Protein AF-A0A7S0Q2S7-F1 (afdb_monomer_lite)

Secondary structure (DSSP, 8-state):
-HHHHHHHHHHHHHHHHHHHHHSTT--HHHHHHHHHHHHHHHHHHHHHHHHHHHHTGGGHHHH---HHHHHHHHHHHHHHHHHHHHHHHHHHHHHHHHHTT-HHHHHHHHHHHHHHHHHHHHHHHT--

Foldseek 3Di:
DLVVVLLVLLQVLLPVLVCQCPDDVHHPVSSVVVLVVSLVVLLVSLLVVLVVLLVCLVVVCVVDVDPVVSVVVPVVSNVSSVCSNVSSNVSSVNSNCNSVVVVVVVVVVVVVVVVVVVVVVVVVVPDD

Organism: NCBI:txid221442

Structure (mmCIF, N/CA/C/O backbone):
data_AF-A0A7S0Q2S7-F1
#
_entry.id   AF-A0A7S0Q2S7-F1
#
loop_
_atom_site.group_PDB
_atom_site.id
_atom_site.type_symbol
_atom_site.label_atom_id
_atom_site.label_alt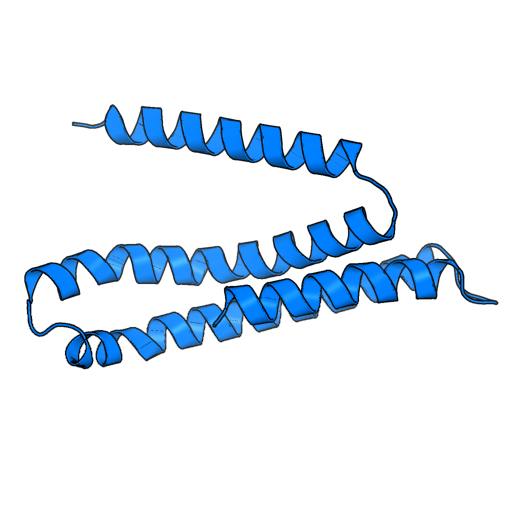_id
_atom_site.label_comp_id
_atom_site.label_asym_id
_atom_site.label_entity_id
_atom_site.label_seq_id
_atom_site.pdbx_PDB_ins_code
_atom_site.Cartn_x
_atom_site.Cartn_y
_atom_site.Cartn_z
_atom_site.occupancy
_atom_site.B_iso_or_equiv
_atom_site.auth_seq_id
_atom_site.auth_comp_id
_atom_site.auth_asym_id
_atom_site.auth_atom_id
_atom_site.pdbx_PDB_model_num
ATOM 1 N N . LEU A 1 1 ? -0.681 -9.823 9.178 1.00 57.47 1 LEU A N 1
ATOM 2 C CA . LEU A 1 1 ? -1.015 -10.421 7.861 1.00 57.47 1 LEU A CA 1
ATOM 3 C C . LEU A 1 1 ? -0.901 -9.404 6.728 1.00 57.47 1 LEU A C 1
ATOM 5 O O . LEU A 1 1 ? -0.066 -9.614 5.860 1.00 57.47 1 LEU A O 1
ATOM 9 N N . GLY A 1 2 ? -1.635 -8.281 6.764 1.00 61.78 2 GLY A N 1
ATOM 10 C CA . GLY A 1 2 ? -1.581 -7.269 5.696 1.00 61.78 2 GLY A CA 1
ATOM 11 C C . GLY A 1 2 ? -0.178 -6.724 5.397 1.00 61.78 2 GLY A C 1
ATOM 12 O O . GLY A 1 2 ? 0.209 -6.660 4.237 1.00 61.78 2 GLY A O 1
ATOM 13 N N . GLY A 1 3 ? 0.627 -6.445 6.429 1.00 69.56 3 GLY A N 1
ATOM 14 C CA . GLY A 1 3 ? 2.011 -5.983 6.249 1.00 69.56 3 GLY A CA 1
ATOM 15 C C . GLY A 1 3 ? 2.920 -6.972 5.508 1.00 69.56 3 GLY A C 1
ATOM 16 O O . GLY A 1 3 ? 3.716 -6.552 4.683 1.00 69.56 3 GLY A O 1
ATOM 17 N N . VAL A 1 4 ? 2.764 -8.285 5.723 1.00 78.06 4 VAL A N 1
ATOM 18 C CA . VAL A 1 4 ? 3.588 -9.311 5.049 1.00 78.06 4 VAL A CA 1
ATOM 19 C C . VAL A 1 4 ? 3.248 -9.392 3.561 1.00 78.06 4 VAL A C 1
ATOM 21 O O . VAL A 1 4 ? 4.139 -9.443 2.720 1.00 78.06 4 VAL A O 1
ATOM 24 N N . ILE A 1 5 ? 1.955 -9.356 3.229 1.00 78.12 5 ILE A N 1
ATOM 25 C CA . ILE A 1 5 ? 1.476 -9.401 1.840 1.00 78.12 5 ILE A CA 1
ATOM 26 C C . ILE A 1 5 ? 1.912 -8.140 1.084 1.00 78.12 5 ILE A C 1
ATOM 28 O O . ILE A 1 5 ? 2.388 -8.227 -0.048 1.00 78.12 5 ILE A O 1
ATOM 32 N N . LEU A 1 6 ? 1.802 -6.971 1.723 1.00 80.12 6 LEU A N 1
ATOM 33 C CA . LEU A 1 6 ? 2.241 -5.710 1.129 1.00 80.12 6 LEU A CA 1
ATOM 34 C C . LEU A 1 6 ? 3.768 -5.622 0.972 1.00 80.12 6 LEU A C 1
ATOM 36 O O . LEU A 1 6 ? 4.267 -5.101 -0.023 1.00 80.12 6 LEU A O 1
ATOM 40 N N . PHE A 1 7 ? 4.524 -6.198 1.903 1.00 83.19 7 PHE A N 1
ATOM 41 C CA . PHE A 1 7 ? 5.975 -6.287 1.775 1.00 83.19 7 PHE A CA 1
ATOM 42 C C . PHE A 1 7 ? 6.394 -7.208 0.618 1.00 83.19 7 PHE A C 1
ATOM 44 O O . PHE A 1 7 ? 7.300 -6.890 -0.157 1.00 83.19 7 PHE A O 1
ATOM 51 N N . ALA A 1 8 ? 5.689 -8.330 0.446 1.00 85.62 8 ALA A N 1
ATOM 52 C CA . ALA A 1 8 ? 5.928 -9.243 -0.664 1.00 85.62 8 ALA A CA 1
ATOM 53 C C . ALA A 1 8 ? 5.682 -8.561 -2.019 1.00 85.62 8 ALA A C 1
ATOM 55 O O . ALA A 1 8 ? 6.522 -8.664 -2.913 1.00 85.62 8 ALA A O 1
ATOM 56 N N . ILE A 1 9 ? 4.588 -7.803 -2.173 1.00 86.06 9 ILE A N 1
ATOM 57 C CA . ILE A 1 9 ? 4.323 -7.101 -3.439 1.00 86.06 9 ILE A CA 1
ATOM 58 C C . ILE A 1 9 ? 5.294 -5.939 -3.691 1.00 86.06 9 ILE A C 1
ATOM 60 O O . ILE A 1 9 ? 5.644 -5.692 -4.843 1.00 86.06 9 ILE A O 1
ATOM 64 N N . SER A 1 10 ? 5.793 -5.280 -2.640 1.00 89.75 10 SER A N 1
ATOM 65 C CA . SER A 1 10 ? 6.875 -4.293 -2.754 1.00 89.75 10 SER A CA 1
ATOM 66 C C . SER A 1 10 ? 8.141 -4.917 -3.357 1.00 89.75 10 SER A C 1
ATOM 68 O O . SER A 1 10 ? 8.727 -4.375 -4.294 1.00 89.75 10 SER A O 1
ATOM 70 N N . THR A 1 11 ? 8.497 -6.125 -2.909 1.00 90.19 11 THR A N 1
ATOM 71 C CA . THR A 1 11 ? 9.635 -6.887 -3.452 1.00 90.19 11 THR A CA 1
ATOM 72 C C . THR A 1 11 ? 9.396 -7.306 -4.906 1.00 90.19 11 THR A C 1
ATOM 74 O O . THR A 1 11 ? 10.289 -7.222 -5.743 1.00 90.19 11 THR A O 1
ATOM 77 N N . VAL A 1 12 ? 8.174 -7.718 -5.254 1.00 90.38 12 VAL A N 1
ATOM 78 C CA . VAL A 1 12 ? 7.823 -8.007 -6.654 1.00 90.38 12 VAL A CA 1
ATOM 79 C C . VAL A 1 12 ? 7.978 -6.753 -7.518 1.00 90.38 12 VAL A C 1
ATOM 81 O O . VAL A 1 12 ? 8.525 -6.826 -8.617 1.00 90.38 12 VAL A O 1
ATOM 84 N N . ALA A 1 13 ? 7.545 -5.593 -7.025 1.00 90.12 13 ALA A N 1
ATOM 85 C CA . ALA A 1 13 ? 7.653 -4.334 -7.750 1.00 90.12 13 ALA A CA 1
ATOM 86 C C . ALA A 1 13 ? 9.108 -3.895 -7.973 1.00 90.12 13 ALA A C 1
ATOM 88 O O . ALA A 1 13 ? 9.430 -3.423 -9.067 1.00 90.12 13 ALA A O 1
ATOM 89 N N . SER A 1 14 ? 9.990 -4.115 -6.990 1.00 91.31 14 SER A N 1
ATOM 90 C CA . SER A 1 14 ? 11.416 -3.791 -7.106 1.00 91.31 14 SER A CA 1
ATOM 91 C C . SER A 1 14 ? 12.168 -4.669 -8.107 1.00 91.31 14 SER A C 1
ATOM 93 O O . SER A 1 14 ? 13.218 -4.266 -8.596 1.00 91.31 14 SER A O 1
ATOM 95 N N . ILE A 1 15 ? 11.620 -5.832 -8.466 1.00 91.62 15 ILE A N 1
ATOM 96 C CA . ILE A 1 15 ? 12.208 -6.746 -9.453 1.00 91.62 15 ILE A CA 1
ATOM 97 C C . ILE A 1 15 ? 11.573 -6.548 -10.833 1.00 91.62 15 ILE A C 1
ATOM 99 O O . ILE A 1 15 ? 12.272 -6.369 -11.832 1.00 91.62 15 ILE A O 1
ATOM 103 N N . VAL A 1 16 ? 10.239 -6.561 -10.906 1.00 91.00 16 VAL A N 1
ATOM 104 C CA . VAL A 1 16 ? 9.498 -6.592 -12.176 1.00 91.00 16 VAL A CA 1
ATOM 105 C C . VAL A 1 16 ? 9.676 -5.296 -12.960 1.00 91.00 16 VAL A C 1
ATOM 107 O O . VAL A 1 16 ? 9.952 -5.345 -14.158 1.00 91.00 16 VAL A O 1
ATOM 110 N N . VAL A 1 17 ? 9.569 -4.133 -12.314 1.00 90.19 17 VAL A N 1
ATOM 111 C CA . VAL A 1 17 ? 9.605 -2.844 -13.025 1.00 90.19 17 VAL A CA 1
ATOM 112 C C . VAL A 1 17 ? 10.979 -2.564 -13.655 1.00 90.19 17 VAL A C 1
ATOM 114 O O . VAL A 1 17 ? 11.019 -2.231 -14.842 1.00 90.19 17 VAL A O 1
ATOM 117 N N . PRO A 1 18 ? 12.113 -2.772 -12.958 1.00 89.00 18 PRO A N 1
ATOM 118 C CA . PRO A 1 18 ? 13.434 -2.681 -13.585 1.00 89.00 18 PRO A CA 1
ATOM 119 C C . PRO A 1 18 ? 13.673 -3.757 -14.647 1.00 89.00 18 PRO A C 1
ATOM 121 O O . PRO A 1 18 ? 14.330 -3.482 -15.650 1.00 89.00 18 PRO A O 1
ATOM 124 N N . SER A 1 19 ? 13.127 -4.966 -14.464 1.00 90.00 19 SER A N 1
ATOM 125 C CA . SER A 1 19 ? 13.277 -6.042 -15.451 1.00 90.00 19 SER A CA 1
ATOM 126 C C . SER A 1 19 ? 12.584 -5.718 -16.779 1.00 90.00 19 SER A C 1
ATOM 128 O O . SER A 1 19 ? 13.189 -5.896 -17.832 1.00 90.00 19 SER A O 1
ATOM 130 N N . GLU A 1 20 ? 11.372 -5.152 -16.745 1.00 88.94 20 GLU A N 1
ATOM 131 C CA . GLU A 1 20 ? 10.642 -4.717 -17.946 1.00 88.94 20 GLU A CA 1
ATOM 132 C C . GLU A 1 20 ? 11.282 -3.484 -18.595 1.00 88.94 20 GLU A C 1
ATOM 134 O O . GLU A 1 20 ? 11.220 -3.312 -19.815 1.00 88.94 20 GLU A O 1
ATOM 139 N N . ARG A 1 21 ? 11.959 -2.645 -17.800 1.00 88.31 21 ARG A N 1
ATOM 140 C CA . ARG A 1 21 ? 12.755 -1.528 -18.320 1.00 88.31 21 ARG A CA 1
ATOM 141 C C . ARG A 1 21 ? 13.981 -2.007 -19.100 1.00 88.31 21 ARG A C 1
ATOM 143 O O . ARG A 1 21 ? 14.274 -1.460 -20.157 1.00 88.31 21 ARG A O 1
ATOM 150 N N . SER A 1 22 ? 14.678 -3.021 -18.586 1.00 87.81 22 SER A N 1
ATOM 151 C CA . SER A 1 22 ? 15.955 -3.514 -19.129 1.00 87.81 22 SER A CA 1
ATOM 152 C C . SER A 1 22 ? 15.809 -4.641 -20.162 1.00 87.81 22 SER A C 1
ATOM 154 O O . SER A 1 22 ? 16.801 -5.095 -20.734 1.00 87.81 22 SER A O 1
ATOM 156 N N . ARG A 1 23 ? 14.588 -5.134 -20.404 1.00 88.62 23 ARG A N 1
ATOM 157 C CA . ARG A 1 23 ? 14.315 -6.226 -21.349 1.00 88.62 23 ARG A CA 1
ATOM 158 C C . ARG A 1 23 ? 14.620 -5.806 -22.791 1.00 88.62 23 ARG A C 1
ATOM 160 O O . ARG A 1 23 ? 14.357 -4.673 -23.184 1.00 88.62 23 ARG A O 1
ATOM 167 N N . LYS A 1 24 ? 15.096 -6.734 -23.635 1.00 73.56 24 LYS A N 1
ATOM 168 C CA . LYS A 1 24 ? 15.211 -6.493 -25.089 1.00 73.56 24 LYS A CA 1
ATOM 169 C C . LYS A 1 24 ? 13.824 -6.214 -25.686 1.00 73.56 24 LYS A C 1
ATOM 171 O O . LYS A 1 24 ? 12.920 -7.034 -25.539 1.00 73.56 24 LYS A O 1
ATOM 176 N N . GLY A 1 25 ? 13.666 -5.055 -26.330 1.00 75.12 25 GLY A N 1
ATOM 177 C CA . GLY A 1 25 ? 12.370 -4.544 -26.806 1.00 75.12 25 GLY A CA 1
ATOM 178 C C . GLY A 1 25 ? 11.47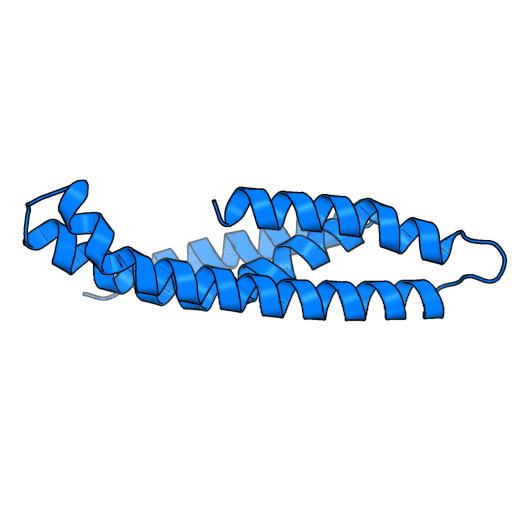9 -3.941 -25.709 1.00 75.12 25 GLY A C 1
ATOM 179 O O . GLY A 1 25 ? 10.342 -3.571 -25.984 1.00 75.12 25 GLY A O 1
ATOM 180 N N . GLY A 1 26 ? 11.982 -3.865 -24.476 1.00 73.88 26 GLY A N 1
ATOM 181 C CA . GLY A 1 26 ? 11.389 -3.117 -23.374 1.00 73.88 26 GLY A CA 1
ATOM 182 C C . GLY A 1 26 ? 11.785 -1.640 -23.404 1.00 73.88 26 GLY A C 1
ATOM 183 O O . GLY A 1 26 ? 12.354 -1.141 -24.376 1.00 73.88 26 GLY A O 1
ATOM 184 N N . GLY A 1 27 ? 11.459 -0.934 -22.326 1.00 87.38 27 GLY A N 1
ATOM 185 C CA . GLY A 1 27 ? 11.749 0.489 -22.171 1.00 87.38 27 GLY A CA 1
ATOM 186 C C . GLY A 1 27 ? 10.816 1.155 -21.166 1.00 87.38 27 GLY A C 1
ATOM 187 O O . GLY A 1 27 ? 10.008 0.496 -20.507 1.00 87.38 27 GLY A O 1
ATOM 188 N N . ASP A 1 28 ? 10.894 2.480 -21.069 1.00 88.44 28 ASP A N 1
ATOM 189 C CA . ASP A 1 28 ? 10.154 3.243 -20.056 1.00 88.44 28 ASP A CA 1
ATOM 190 C C . ASP A 1 28 ? 8.628 3.067 -20.173 1.00 88.44 28 ASP A C 1
ATOM 192 O O . ASP A 1 28 ? 7.926 3.036 -19.163 1.00 88.44 28 ASP A O 1
ATOM 196 N N . ALA A 1 29 ? 8.101 2.864 -21.386 1.00 88.88 29 ALA A N 1
ATOM 197 C CA . ALA A 1 29 ? 6.678 2.598 -21.604 1.00 88.88 29 ALA A CA 1
ATOM 198 C C . ALA A 1 29 ? 6.232 1.238 -21.030 1.00 88.88 29 ALA A C 1
ATOM 200 O O . ALA A 1 29 ? 5.192 1.159 -20.373 1.00 88.88 29 ALA A O 1
ATOM 201 N N . ALA A 1 30 ? 7.031 0.183 -21.227 1.00 88.25 30 ALA A N 1
ATOM 202 C CA . ALA A 1 30 ? 6.748 -1.150 -20.693 1.00 88.25 30 ALA A CA 1
ATOM 203 C C . ALA A 1 30 ? 6.869 -1.169 -19.162 1.00 88.25 30 ALA A C 1
ATOM 205 O O . ALA A 1 30 ? 5.981 -1.672 -18.472 1.00 88.25 30 ALA A O 1
ATOM 206 N N . ALA A 1 31 ? 7.909 -0.523 -18.627 1.00 89.25 31 ALA A N 1
ATOM 207 C CA . ALA A 1 31 ? 8.095 -0.349 -17.190 1.00 89.25 31 ALA A CA 1
ATOM 208 C C . ALA A 1 31 ? 6.923 0.415 -16.550 1.00 89.25 31 ALA A C 1
ATOM 210 O O . ALA A 1 31 ? 6.421 0.018 -15.499 1.00 89.25 31 ALA A O 1
ATOM 211 N N . ARG A 1 32 ? 6.424 1.469 -17.210 1.00 90.56 32 ARG A N 1
ATOM 212 C CA . ARG A 1 32 ? 5.262 2.239 -16.745 1.00 90.56 32 ARG A CA 1
ATOM 213 C C . ARG A 1 32 ? 3.967 1.430 -16.792 1.00 90.56 32 ARG A C 1
ATOM 215 O O . ARG A 1 32 ? 3.170 1.516 -15.861 1.00 90.56 32 ARG A O 1
ATOM 222 N N . ALA A 1 33 ? 3.754 0.625 -17.833 1.00 92.44 33 ALA A N 1
ATOM 223 C CA . ALA A 1 33 ? 2.596 -0.264 -17.914 1.00 92.44 33 ALA A CA 1
ATOM 224 C C . ALA A 1 33 ? 2.618 -1.322 -16.795 1.00 92.44 33 ALA A C 1
ATOM 226 O O . ALA A 1 33 ? 1.600 -1.546 -16.134 1.00 92.44 33 ALA A O 1
ATOM 227 N N . ALA A 1 34 ? 3.787 -1.913 -16.529 1.00 91.00 34 ALA A N 1
ATOM 228 C CA . ALA A 1 34 ? 3.982 -2.842 -15.420 1.00 91.00 34 ALA A CA 1
ATOM 229 C C . ALA A 1 34 ? 3.744 -2.164 -14.060 1.00 91.00 34 ALA A C 1
ATOM 231 O O . ALA A 1 34 ? 3.002 -2.698 -13.237 1.00 91.00 34 ALA A O 1
ATOM 232 N N . ALA A 1 35 ? 4.288 -0.960 -13.853 1.00 91.62 35 ALA A N 1
ATOM 233 C CA . ALA A 1 35 ? 4.067 -0.163 -12.649 1.00 91.62 35 ALA A CA 1
ATOM 234 C C . ALA A 1 35 ? 2.578 0.146 -12.425 1.00 91.62 35 ALA A C 1
ATOM 236 O O . ALA A 1 35 ? 2.062 -0.107 -11.341 1.00 91.62 35 ALA A O 1
ATOM 237 N N . ASN A 1 36 ? 1.858 0.614 -13.451 1.00 93.56 36 ASN A N 1
ATOM 238 C CA . ASN A 1 36 ? 0.423 0.909 -13.359 1.00 93.56 36 ASN A CA 1
ATOM 239 C C . ASN A 1 36 ? -0.399 -0.332 -12.994 1.00 93.56 36 ASN A C 1
ATOM 241 O O . ASN A 1 36 ? -1.297 -0.260 -12.156 1.00 93.56 36 ASN A O 1
ATOM 245 N N . ARG A 1 37 ? -0.079 -1.485 -13.594 1.00 93.56 37 ARG A N 1
ATOM 246 C CA . ARG A 1 37 ? -0.740 -2.752 -13.267 1.00 93.56 37 ARG A CA 1
ATOM 247 C C . ARG A 1 37 ? -0.466 -3.164 -11.824 1.00 93.56 37 ARG A C 1
ATOM 249 O O . ARG A 1 37 ? -1.395 -3.569 -11.133 1.00 93.56 37 ARG A O 1
ATOM 256 N N . LEU A 1 38 ? 0.777 -3.046 -11.360 1.00 92.50 38 LEU A N 1
ATOM 257 C CA . LEU A 1 38 ? 1.120 -3.345 -9.972 1.00 92.50 38 LEU A CA 1
ATOM 258 C C . LEU A 1 38 ? 0.404 -2.396 -9.011 1.00 92.50 38 LEU A C 1
ATOM 260 O O . LEU A 1 38 ? -0.192 -2.874 -8.057 1.00 92.50 38 LEU A O 1
ATOM 264 N N . LEU A 1 39 ? 0.355 -1.092 -9.292 1.00 92.75 39 LEU A N 1
ATOM 265 C CA . LEU A 1 39 ? -0.394 -0.124 -8.484 1.00 92.75 39 LEU A CA 1
ATOM 266 C C . LEU A 1 39 ? -1.888 -0.474 -8.401 1.00 92.75 39 LEU A C 1
ATOM 268 O O . LEU A 1 39 ? -2.462 -0.435 -7.314 1.00 92.75 39 LEU A O 1
ATOM 272 N N . ALA A 1 40 ? -2.505 -0.894 -9.509 1.00 93.44 40 ALA A N 1
ATOM 273 C CA . ALA A 1 40 ? -3.887 -1.372 -9.503 1.00 93.44 40 ALA A CA 1
ATOM 274 C C . ALA A 1 40 ? -4.062 -2.626 -8.626 1.00 93.44 40 ALA A C 1
ATOM 276 O O . ALA A 1 40 ? -5.016 -2.714 -7.855 1.00 93.44 40 ALA A O 1
ATOM 277 N N . VAL A 1 41 ? -3.118 -3.573 -8.683 1.00 91.75 41 VAL A N 1
ATOM 278 C CA . VAL A 1 41 ? -3.113 -4.746 -7.794 1.00 91.75 41 VAL A CA 1
ATOM 279 C C . VAL A 1 41 ? -2.934 -4.328 -6.332 1.00 91.75 41 VAL A C 1
ATOM 281 O O . VAL A 1 41 ? -3.630 -4.854 -5.470 1.00 91.75 41 VAL A O 1
ATOM 284 N N . GLY A 1 42 ? -2.065 -3.361 -6.039 1.00 89.69 42 GLY A N 1
ATOM 285 C CA . GLY A 1 42 ? -1.877 -2.816 -4.692 1.00 89.69 42 GLY A CA 1
ATOM 286 C C . GLY A 1 42 ? -3.141 -2.195 -4.125 1.00 89.69 42 GLY A C 1
ATOM 287 O O . GLY A 1 42 ? -3.471 -2.447 -2.970 1.00 89.69 42 GLY A O 1
ATOM 288 N N . LEU A 1 43 ? -3.887 -1.454 -4.945 1.00 90.88 43 LEU A N 1
ATOM 289 C CA . LEU A 1 43 ? -5.177 -0.893 -4.553 1.00 90.88 43 LEU A CA 1
ATOM 290 C C . LEU A 1 43 ? -6.198 -1.994 -4.237 1.00 90.88 43 LEU A C 1
ATOM 292 O O . LEU A 1 43 ? -6.854 -1.944 -3.198 1.00 90.88 43 LEU A O 1
ATOM 296 N N . LEU A 1 44 ? -6.304 -3.009 -5.100 1.00 92.19 44 LEU A N 1
ATOM 297 C CA . LEU A 1 44 ? -7.214 -4.140 -4.897 1.00 92.19 44 LEU A CA 1
ATOM 298 C C . LEU A 1 44 ? -6.853 -4.951 -3.648 1.00 92.19 44 LEU A C 1
ATOM 300 O O . LEU A 1 44 ? -7.732 -5.293 -2.860 1.00 92.19 44 LEU A O 1
ATOM 304 N N . LEU A 1 45 ? -5.565 -5.228 -3.432 1.00 89.75 45 LEU A N 1
ATOM 305 C CA . LEU A 1 45 ? -5.090 -5.912 -2.231 1.00 89.75 45 LEU A CA 1
ATOM 306 C C . LEU A 1 45 ? -5.306 -5.059 -0.982 1.00 89.75 45 LEU A C 1
ATOM 308 O O . LEU A 1 45 ? -5.728 -5.588 0.041 1.00 89.75 45 LEU A O 1
ATOM 312 N N . GLY A 1 46 ? -5.071 -3.749 -1.058 1.00 89.19 46 GLY A N 1
ATOM 313 C CA . GLY A 1 46 ? -5.373 -2.814 0.021 1.00 89.19 46 GLY A CA 1
ATOM 314 C C . GLY A 1 46 ? -6.855 -2.842 0.400 1.00 89.19 46 GLY A C 1
ATOM 315 O O . GLY A 1 46 ? -7.184 -2.956 1.579 1.00 89.19 46 GLY A O 1
ATOM 316 N N . ALA A 1 47 ? -7.743 -2.839 -0.598 1.00 91.12 47 ALA A N 1
ATOM 317 C CA . ALA A 1 47 ? -9.188 -2.918 -0.404 1.00 91.12 47 ALA A CA 1
ATOM 318 C C . ALA A 1 47 ? -9.606 -4.251 0.225 1.00 91.12 47 ALA A C 1
ATOM 320 O O . ALA A 1 47 ? -10.355 -4.272 1.201 1.00 91.12 47 ALA A O 1
ATOM 321 N N . LEU A 1 48 ? -9.081 -5.362 -0.298 1.00 91.94 48 LEU A N 1
ATOM 322 C CA . LEU A 1 48 ? -9.359 -6.698 0.216 1.00 91.94 48 LEU A CA 1
ATOM 323 C C . LEU A 1 48 ? -8.894 -6.841 1.668 1.00 91.94 48 LEU A C 1
ATOM 325 O O . LEU A 1 48 ? -9.651 -7.303 2.516 1.00 91.94 48 LEU A O 1
ATOM 329 N N . LEU A 1 49 ? -7.669 -6.409 1.971 1.00 89.31 49 LEU A N 1
ATOM 330 C CA . LEU A 1 49 ? -7.101 -6.482 3.315 1.00 89.31 49 LEU A CA 1
ATOM 331 C C . LEU A 1 49 ? -7.834 -5.561 4.297 1.00 89.31 49 LEU A C 1
ATOM 333 O O . LEU A 1 49 ? -8.077 -5.970 5.430 1.00 89.31 49 LEU A O 1
ATOM 337 N N . GLY A 1 50 ? -8.232 -4.361 3.867 1.00 89.19 50 GLY A N 1
ATOM 338 C CA . GLY A 1 50 ? -9.059 -3.457 4.667 1.00 89.19 50 GLY A CA 1
ATOM 339 C C . GLY A 1 50 ? -10.435 -4.059 4.965 1.00 89.19 50 GLY A C 1
ATOM 340 O O . GLY A 1 50 ? -10.883 -4.053 6.112 1.00 89.19 50 GLY A O 1
ATOM 341 N N . GLY A 1 51 ? -11.065 -4.676 3.962 1.00 90.31 51 GLY A N 1
ATOM 342 C CA . GLY A 1 51 ? -12.316 -5.418 4.124 1.00 90.31 51 GLY A CA 1
ATOM 343 C C . GLY A 1 51 ? -12.177 -6.603 5.081 1.00 90.31 51 GLY A C 1
ATOM 344 O O . GLY A 1 51 ? -12.995 -6.763 5.984 1.00 90.31 51 GLY A O 1
ATOM 345 N N . MET A 1 52 ? -11.107 -7.391 4.953 1.00 89.12 52 MET A N 1
ATOM 346 C CA . MET A 1 52 ? -10.804 -8.486 5.881 1.00 89.12 52 MET A CA 1
ATOM 347 C C . MET A 1 52 ? -10.565 -7.983 7.308 1.00 89.12 52 MET A C 1
ATOM 349 O O . MET A 1 52 ? -11.010 -8.619 8.259 1.00 89.12 52 MET A O 1
ATOM 353 N N . GLN A 1 53 ? -9.899 -6.840 7.474 1.00 88.31 53 GLN A N 1
ATOM 354 C CA . GLN A 1 53 ? -9.680 -6.219 8.778 1.00 88.31 53 GLN A CA 1
ATOM 355 C C . GLN A 1 53 ? -11.002 -5.799 9.435 1.00 88.31 53 GLN A C 1
ATOM 357 O O . GLN A 1 53 ? -11.191 -6.035 10.628 1.00 88.31 53 GLN A O 1
ATOM 362 N N . LEU A 1 54 ? -11.946 -5.253 8.663 1.00 87.62 54 LEU A N 1
ATOM 363 C CA . LEU A 1 54 ? -13.291 -4.959 9.159 1.00 87.62 54 LEU A CA 1
ATOM 364 C C . LEU A 1 54 ? -14.074 -6.236 9.485 1.00 87.62 54 LEU A C 1
ATOM 366 O O . LEU A 1 54 ? -14.698 -6.324 10.539 1.00 87.62 54 LEU A O 1
ATOM 370 N N . ALA A 1 55 ? -14.003 -7.253 8.627 1.00 87.44 55 ALA A N 1
ATOM 371 C CA . ALA A 1 55 ? -14.652 -8.542 8.858 1.00 87.44 55 ALA A CA 1
ATOM 372 C C . ALA A 1 55 ? -14.073 -9.295 10.071 1.00 87.44 55 ALA A C 1
ATOM 374 O O . ALA A 1 55 ? -14.760 -10.122 10.667 1.00 87.44 55 ALA A O 1
ATOM 375 N N . ALA A 1 56 ? -12.835 -8.988 10.468 1.00 86.19 56 ALA A N 1
ATOM 376 C CA . ALA A 1 56 ? -12.167 -9.568 11.628 1.00 86.19 56 ALA A CA 1
ATOM 377 C C . ALA A 1 56 ? -12.510 -8.879 12.966 1.00 86.19 56 ALA A C 1
ATOM 379 O O . ALA A 1 56 ? -12.155 -9.411 14.016 1.00 86.19 56 ALA A O 1
ATOM 380 N N . LEU A 1 57 ? -13.238 -7.752 12.984 1.00 82.88 57 LEU A N 1
ATOM 381 C CA . LEU A 1 57 ? -13.734 -7.120 14.222 1.00 82.88 57 LEU A CA 1
ATOM 382 C C . LEU A 1 57 ? -14.415 -8.082 15.216 1.00 82.88 57 LEU A C 1
ATOM 384 O O . LEU A 1 57 ? -14.085 -8.020 16.401 1.00 82.88 57 LEU A O 1
ATOM 388 N N . PRO A 1 58 ? -15.341 -8.975 14.811 1.00 81.56 58 PRO A N 1
ATOM 389 C CA . PRO A 1 58 ? -15.948 -9.936 15.733 1.00 81.56 58 PRO A CA 1
ATOM 390 C C . PRO A 1 58 ? -14.935 -10.912 16.345 1.00 81.56 58 PRO A C 1
ATOM 392 O O . PRO A 1 58 ? -15.139 -11.352 17.476 1.00 81.56 58 PRO A O 1
ATOM 395 N N . LEU A 1 59 ? -13.828 -11.205 15.652 1.00 85.38 59 LEU A N 1
ATOM 396 C CA . LEU A 1 59 ? -12.777 -12.098 16.142 1.00 85.38 59 LEU A CA 1
ATOM 397 C C . LEU A 1 59 ? -12.028 -11.507 17.347 1.00 85.38 59 LEU A C 1
ATOM 399 O O . LEU A 1 59 ? -11.499 -12.260 18.159 1.00 85.38 59 LEU A O 1
ATOM 403 N N . LEU A 1 60 ? -12.044 -10.180 17.541 1.00 81.19 60 LEU A N 1
ATOM 404 C CA . LEU A 1 60 ? -11.450 -9.536 18.724 1.00 81.19 60 LEU A CA 1
ATOM 405 C C . LEU A 1 60 ? -12.039 -10.054 20.043 1.00 81.19 60 LEU A C 1
ATOM 407 O O . LEU A 1 60 ? -11.333 -10.084 21.047 1.00 81.19 60 LEU A O 1
ATOM 411 N N . ARG A 1 61 ? -13.295 -10.524 20.035 1.00 80.38 61 ARG A N 1
ATOM 412 C CA . ARG A 1 61 ? -13.950 -11.125 21.210 1.00 80.38 61 ARG A CA 1
ATOM 413 C C . ARG A 1 61 ? -13.288 -12.421 21.678 1.00 80.38 61 ARG A C 1
ATOM 415 O O . ARG A 1 61 ? -13.454 -12.790 22.833 1.00 80.38 61 ARG A O 1
ATOM 422 N N . VAL A 1 62 ? -12.551 -13.103 20.799 1.00 85.06 62 VAL A N 1
ATOM 423 C CA . VAL A 1 62 ? -11.770 -14.301 21.149 1.00 85.06 62 VAL A CA 1
ATOM 424 C C . VAL A 1 62 ? -10.496 -13.916 21.904 1.00 85.06 62 VAL A C 1
ATOM 426 O O . VAL A 1 62 ? -10.067 -14.642 22.792 1.00 85.06 62 VAL A O 1
ATOM 429 N N . PHE A 1 63 ? -9.904 -12.764 21.579 1.00 82.94 63 PHE A N 1
ATOM 430 C CA . PHE A 1 63 ? -8.654 -12.301 22.187 1.00 82.94 63 PHE A CA 1
ATOM 431 C C . PHE A 1 63 ? -8.867 -11.522 23.485 1.00 82.94 63 PHE A C 1
ATOM 433 O O . PHE A 1 63 ? -8.002 -11.539 24.357 1.00 82.94 63 PHE A O 1
ATOM 440 N N . THR A 1 64 ? -9.998 -10.825 23.624 1.00 82.38 64 THR A N 1
ATOM 441 C CA . THR A 1 64 ? -10.334 -10.105 24.853 1.00 82.38 64 THR A CA 1
ATOM 442 C C . THR A 1 64 ? -11.846 -10.054 25.093 1.00 82.38 64 THR A C 1
ATOM 444 O O . THR A 1 64 ? -12.602 -9.665 24.196 1.00 82.38 64 THR A O 1
ATOM 447 N N . PRO A 1 65 ? -12.313 -10.399 26.307 1.00 80.56 65 PRO A N 1
ATOM 448 C CA . PRO A 1 65 ? -13.716 -10.257 26.683 1.00 80.56 65 PRO A CA 1
ATOM 449 C C . PRO A 1 65 ? -14.074 -8.844 27.183 1.00 80.56 65 PRO A C 1
ATOM 451 O O . PRO A 1 65 ? -15.243 -8.586 27.457 1.00 80.56 65 PRO A O 1
ATOM 454 N N . ILE A 1 66 ? -13.107 -7.923 27.317 1.00 89.56 66 ILE A N 1
ATOM 455 C CA . ILE A 1 66 ? -13.311 -6.610 27.957 1.00 89.56 66 ILE A CA 1
ATOM 456 C C . ILE A 1 66 ? -14.090 -5.654 27.021 1.00 89.56 66 ILE A C 1
ATOM 458 O O . ILE A 1 66 ? -13.571 -5.282 25.960 1.00 89.56 66 ILE A O 1
ATOM 462 N N . PRO A 1 67 ? -15.305 -5.193 27.392 1.00 83.44 67 PRO A N 1
ATOM 463 C CA . PRO A 1 67 ? -16.149 -4.349 26.534 1.00 83.44 67 PRO A CA 1
ATOM 464 C C . PRO A 1 67 ? -15.531 -2.995 26.159 1.00 83.44 67 PRO A C 1
ATOM 466 O O . PRO A 1 67 ? -15.787 -2.468 25.073 1.00 83.44 67 PRO A O 1
ATOM 469 N N . GLU A 1 68 ? -14.727 -2.414 27.045 1.00 85.75 68 GLU A N 1
ATOM 470 C CA . GLU A 1 68 ? -14.035 -1.135 26.857 1.00 85.75 68 GLU A CA 1
ATOM 471 C C . GLU A 1 68 ? -12.985 -1.254 25.751 1.00 85.75 68 GLU A C 1
ATOM 473 O O . GLU A 1 68 ? -12.923 -0.405 24.863 1.00 85.75 68 GLU A O 1
ATOM 478 N N . VAL A 1 69 ? -12.226 -2.354 25.745 1.00 84.31 69 VAL A N 1
ATOM 479 C CA . VAL A 1 69 ? -11.200 -2.628 24.730 1.00 84.31 69 VAL A CA 1
ATOM 480 C C . VAL A 1 69 ? -11.847 -2.848 23.366 1.00 84.31 69 VAL A C 1
ATOM 482 O O . VAL A 1 69 ? -11.391 -2.299 22.365 1.00 84.31 69 VAL A O 1
ATOM 485 N N . LEU A 1 70 ? -12.965 -3.578 23.318 1.00 83.81 70 LEU A N 1
ATOM 486 C CA . LEU A 1 70 ? -13.716 -3.793 22.078 1.00 83.81 70 LEU A CA 1
ATOM 487 C C . LEU A 1 70 ? -14.279 -2.486 21.503 1.00 83.81 70 LEU A C 1
ATOM 489 O O . LEU A 1 70 ? -14.297 -2.312 20.284 1.00 83.81 70 LEU A O 1
ATOM 493 N N . ARG A 1 71 ? -14.739 -1.561 22.357 1.00 84.75 71 ARG A N 1
ATOM 494 C CA . ARG A 1 71 ? -15.202 -0.232 21.928 1.00 84.75 71 ARG A CA 1
ATOM 495 C C . ARG A 1 71 ? -14.045 0.631 21.434 1.00 84.75 71 ARG A C 1
ATOM 497 O O . ARG A 1 71 ? -14.151 1.195 20.346 1.00 84.75 71 ARG A O 1
ATOM 504 N N . ALA A 1 72 ? -12.945 0.675 22.181 1.00 86.69 72 ALA A N 1
ATOM 505 C CA . ALA A 1 72 ? -11.756 1.440 21.821 1.00 86.69 72 ALA A CA 1
ATOM 506 C C . ALA A 1 72 ? -11.116 0.948 20.513 1.00 86.69 72 ALA A C 1
ATOM 508 O O . ALA A 1 72 ? -10.642 1.760 19.729 1.00 86.69 72 ALA A O 1
ATOM 509 N N . ALA A 1 73 ? -11.158 -0.358 20.228 1.00 84.44 73 ALA A N 1
ATOM 510 C CA . ALA A 1 73 ? -10.566 -0.946 19.026 1.00 84.44 73 ALA A CA 1
ATOM 511 C C . ALA A 1 73 ? -11.342 -0.658 17.725 1.00 84.44 73 ALA A C 1
ATOM 513 O O . ALA A 1 73 ? -10.765 -0.756 16.640 1.00 84.44 73 ALA A O 1
ATOM 514 N N . ARG A 1 74 ? -12.629 -0.279 17.787 1.00 85.12 74 ARG A N 1
ATOM 515 C CA . ARG A 1 74 ? -13.448 -0.041 16.579 1.00 85.12 74 ARG A CA 1
ATOM 516 C C . ARG A 1 74 ? -12.913 1.094 15.722 1.00 85.12 74 ARG A C 1
ATOM 518 O O . ARG A 1 74 ? -12.732 0.910 14.522 1.00 85.12 74 ARG A O 1
ATOM 525 N N . LEU A 1 75 ? -12.656 2.246 16.335 1.00 86.44 75 LEU A N 1
ATOM 526 C CA . LEU A 1 75 ? -12.233 3.437 15.606 1.00 86.44 75 LEU A CA 1
ATOM 527 C C . LEU A 1 75 ? -10.855 3.243 14.936 1.00 86.44 75 LEU A C 1
ATOM 529 O O . LEU A 1 75 ? -10.770 3.452 13.726 1.00 86.44 75 LEU A O 1
ATOM 533 N N . PRO A 1 76 ? -9.816 2.730 15.630 1.00 86.25 76 PRO A N 1
ATOM 534 C CA . PRO A 1 76 ? -8.549 2.363 15.002 1.00 86.25 76 PRO A CA 1
ATOM 535 C C . PRO A 1 76 ? -8.703 1.325 13.892 1.00 86.25 76 PRO A C 1
ATOM 537 O O . PRO A 1 76 ? -8.011 1.409 12.883 1.00 86.25 76 PRO A O 1
ATOM 540 N N . THR A 1 77 ? -9.619 0.361 14.037 1.00 88.19 77 THR A N 1
ATOM 541 C CA . THR A 1 77 ? -9.829 -0.662 13.003 1.00 88.19 77 THR A CA 1
ATOM 542 C C . THR A 1 77 ? -10.435 -0.066 11.736 1.00 88.19 77 THR A C 1
ATOM 544 O O . THR A 1 77 ? -9.986 -0.393 10.639 1.00 88.19 77 THR A O 1
ATOM 547 N N . ILE A 1 78 ? -11.407 0.838 11.874 1.00 88.19 78 ILE A N 1
ATOM 548 C CA . ILE A 1 78 ? -12.020 1.540 10.741 1.00 88.19 78 ILE A CA 1
ATOM 549 C C . ILE A 1 78 ? -10.985 2.431 10.052 1.00 88.19 78 ILE A C 1
ATOM 551 O O . ILE A 1 78 ? -10.790 2.311 8.844 1.00 88.19 78 ILE A O 1
ATOM 555 N N . ILE A 1 79 ? -10.264 3.259 10.812 1.00 89.50 79 ILE A N 1
ATOM 556 C CA . ILE A 1 79 ? -9.206 4.119 10.266 1.00 89.50 79 ILE A CA 1
ATOM 557 C C . ILE A 1 79 ? -8.140 3.265 9.568 1.00 89.50 79 ILE A C 1
ATOM 559 O O . ILE A 1 79 ? -7.792 3.531 8.421 1.00 89.50 79 ILE A O 1
ATOM 563 N N . GLY A 1 80 ? -7.679 2.191 10.212 1.00 88.38 80 GLY A N 1
ATOM 564 C CA . GLY A 1 80 ? -6.701 1.263 9.650 1.00 88.38 80 GLY A CA 1
ATOM 565 C C . GLY A 1 80 ? -7.171 0.610 8.350 1.00 88.38 80 GLY A C 1
ATOM 566 O O . GLY A 1 80 ? -6.392 0.512 7.409 1.00 88.38 80 GLY A O 1
ATOM 567 N N . SER A 1 81 ? -8.451 0.236 8.255 1.00 88.50 81 SER A N 1
ATOM 568 C CA . SER A 1 81 ? -9.015 -0.349 7.032 1.00 88.50 81 SER A CA 1
ATOM 569 C C . SER A 1 81 ? -9.008 0.619 5.845 1.00 88.50 81 SER A C 1
ATOM 571 O O . SER A 1 81 ? -8.713 0.209 4.725 1.00 88.50 81 SER A O 1
ATOM 573 N N . LEU A 1 82 ? -9.259 1.909 6.092 1.00 89.06 82 LEU A N 1
ATOM 574 C CA . LEU A 1 82 ? -9.185 2.953 5.069 1.00 89.06 82 LEU A CA 1
ATOM 575 C C . LEU A 1 82 ? -7.732 3.236 4.680 1.00 89.06 82 LEU A C 1
ATOM 577 O O . LEU A 1 82 ? -7.408 3.326 3.497 1.00 89.06 82 LEU A O 1
ATOM 581 N N . LEU A 1 83 ? -6.839 3.304 5.672 1.00 88.94 83 LEU A N 1
ATOM 582 C CA . LEU A 1 83 ? -5.403 3.463 5.445 1.00 88.94 83 LEU A CA 1
ATOM 583 C C . LEU A 1 83 ? -4.805 2.285 4.674 1.00 88.94 83 LEU A C 1
ATOM 585 O O . LEU A 1 83 ? -3.826 2.468 3.960 1.00 88.94 83 LEU A O 1
ATOM 589 N N . GLN A 1 84 ? -5.398 1.093 4.749 1.00 87.38 84 GLN A N 1
ATOM 590 C CA . GLN A 1 84 ? -4.904 -0.088 4.047 1.00 87.38 84 GLN A CA 1
ATOM 591 C C . GLN A 1 84 ? -4.897 0.081 2.516 1.00 87.38 84 GLN A C 1
ATOM 593 O O . GLN A 1 84 ? -4.014 -0.462 1.850 1.00 87.38 84 GLN A O 1
ATOM 598 N N . LEU A 1 85 ? -5.819 0.878 1.964 1.00 88.56 85 LEU A N 1
ATOM 599 C CA . LEU A 1 85 ? -5.830 1.266 0.547 1.00 88.56 85 LEU A CA 1
ATOM 600 C C . LEU A 1 85 ? -4.585 2.077 0.181 1.00 88.56 85 LEU A C 1
ATOM 602 O O . LEU A 1 85 ? -3.905 1.785 -0.802 1.00 88.56 85 LEU A O 1
ATOM 606 N N . ILE A 1 86 ? -4.281 3.077 1.008 1.00 90.12 86 ILE A N 1
ATOM 607 C CA . ILE A 1 86 ? -3.130 3.962 0.834 1.00 90.12 86 ILE A CA 1
ATOM 608 C C . ILE A 1 86 ? -1.843 3.158 1.014 1.00 90.12 86 ILE A C 1
ATOM 610 O O . ILE A 1 86 ? -0.961 3.228 0.166 1.00 90.12 86 ILE A O 1
ATOM 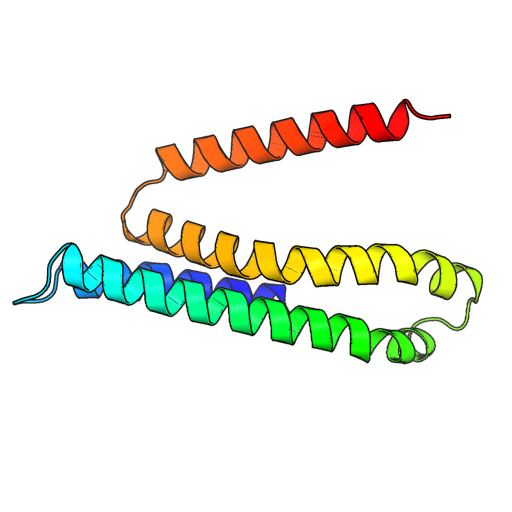614 N N . ASN A 1 87 ? -1.774 2.318 2.049 1.00 89.00 87 ASN A N 1
ATOM 615 C CA . ASN A 1 87 ? -0.642 1.432 2.299 1.00 89.00 87 ASN A CA 1
ATOM 616 C C . ASN A 1 87 ? -0.356 0.558 1.071 1.00 89.00 87 ASN A C 1
ATOM 618 O O . ASN A 1 87 ? 0.785 0.486 0.628 1.00 89.00 87 ASN A O 1
ATOM 622 N N . GLY A 1 88 ? -1.378 -0.052 0.462 1.00 87.62 88 GLY A N 1
ATOM 623 C CA . GLY A 1 88 ? -1.200 -0.871 -0.740 1.00 87.62 88 GLY A CA 1
ATOM 624 C C . GLY A 1 88 ? -0.488 -0.146 -1.886 1.00 87.62 88 GLY A C 1
ATOM 625 O O . GLY A 1 88 ? 0.395 -0.718 -2.525 1.00 87.62 88 GLY A O 1
ATOM 626 N N . LEU A 1 89 ? -0.821 1.126 -2.107 1.00 90.62 89 LEU A N 1
ATOM 627 C CA . LEU A 1 89 ? -0.166 1.966 -3.110 1.00 90.62 89 LEU A CA 1
ATOM 628 C C . LEU A 1 89 ? 1.249 2.373 -2.687 1.00 90.62 89 LEU A C 1
ATOM 630 O O . LEU A 1 89 ? 2.178 2.259 -3.486 1.00 90.62 89 LEU A O 1
ATOM 634 N N . THR A 1 90 ? 1.422 2.806 -1.437 1.00 90.12 90 THR A N 1
ATOM 635 C CA . THR A 1 90 ? 2.708 3.268 -0.901 1.00 90.12 90 THR A CA 1
ATOM 636 C C . THR A 1 90 ? 3.763 2.166 -0.944 1.00 90.12 90 THR A C 1
ATOM 638 O O . THR A 1 90 ? 4.843 2.395 -1.476 1.00 90.12 90 THR A O 1
ATOM 641 N N . PHE A 1 91 ? 3.440 0.947 -0.499 1.00 89.81 91 PHE A N 1
ATOM 642 C CA . PHE A 1 91 ? 4.381 -0.181 -0.508 1.00 89.81 91 PHE A CA 1
ATOM 643 C C . PHE A 1 91 ? 4.859 -0.539 -1.925 1.00 89.81 91 PHE A C 1
ATOM 645 O O . PHE A 1 91 ? 6.032 -0.863 -2.128 1.00 89.81 91 PHE A O 1
ATOM 652 N N . ILE A 1 92 ? 3.973 -0.465 -2.925 1.00 92.50 92 ILE A N 1
ATOM 653 C CA . ILE A 1 92 ? 4.342 -0.714 -4.326 1.00 92.50 92 ILE A CA 1
ATOM 654 C C . ILE A 1 92 ? 5.171 0.435 -4.886 1.00 92.50 92 ILE A C 1
ATOM 656 O O . ILE A 1 92 ? 6.181 0.180 -5.537 1.00 92.50 92 ILE A O 1
ATOM 660 N N . GLY A 1 93 ? 4.777 1.683 -4.626 1.00 90.44 93 GLY A N 1
ATOM 661 C CA . GLY A 1 93 ? 5.547 2.860 -5.024 1.00 90.44 93 GLY A CA 1
ATOM 662 C C . GLY A 1 93 ? 6.963 2.835 -4.453 1.00 90.44 93 GLY A C 1
ATOM 663 O O . GLY A 1 93 ? 7.927 3.075 -5.179 1.00 90.44 93 GLY A O 1
ATOM 664 N N . GLU A 1 94 ? 7.097 2.457 -3.182 1.00 91.00 94 GLU A N 1
ATOM 665 C CA . GLU A 1 94 ? 8.388 2.251 -2.533 1.00 91.00 94 GLU A CA 1
ATOM 666 C C . GLU A 1 94 ? 9.209 1.169 -3.228 1.00 91.00 94 GLU A C 1
ATOM 668 O O . GLU A 1 94 ? 10.359 1.408 -3.591 1.00 91.00 94 GLU A O 1
ATOM 673 N N . GLY A 1 95 ? 8.594 0.016 -3.502 1.00 90.62 95 GLY A N 1
ATOM 674 C CA . GLY A 1 95 ? 9.234 -1.081 -4.224 1.00 90.62 95 GLY A CA 1
ATOM 675 C C . GLY A 1 95 ? 9.737 -0.664 -5.607 1.00 90.62 95 GLY A C 1
ATOM 676 O O . GLY A 1 95 ? 10.879 -0.948 -5.958 1.00 90.62 95 GLY A O 1
ATOM 677 N N . ILE A 1 96 ? 8.930 0.083 -6.369 1.00 92.69 96 ILE A N 1
ATOM 678 C CA . ILE A 1 96 ? 9.318 0.627 -7.680 1.00 92.69 96 ILE A CA 1
ATOM 679 C C . ILE A 1 96 ? 10.544 1.533 -7.546 1.00 92.69 96 ILE A C 1
ATOM 681 O O . ILE A 1 96 ? 11.513 1.376 -8.288 1.00 92.69 96 ILE A O 1
ATOM 685 N N . MET A 1 97 ? 10.514 2.482 -6.609 1.00 90.81 97 MET A N 1
ATOM 686 C CA . MET A 1 97 ? 11.619 3.419 -6.418 1.00 90.81 97 MET A CA 1
ATOM 687 C C . MET A 1 97 ? 12.894 2.713 -5.938 1.00 90.81 97 MET A C 1
ATOM 689 O O . MET A 1 97 ? 13.973 3.062 -6.412 1.00 90.81 97 MET A O 1
ATOM 693 N N . ILE A 1 98 ? 12.782 1.698 -5.072 1.00 92.44 98 ILE A N 1
ATOM 694 C CA . ILE A 1 98 ? 13.909 0.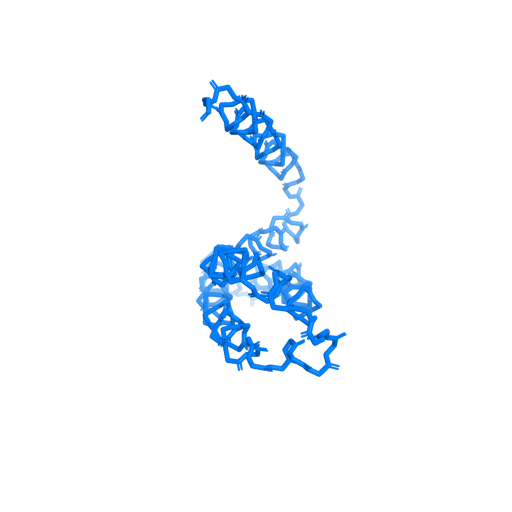851 -4.651 1.00 92.44 98 ILE A CA 1
ATOM 695 C C . ILE A 1 98 ? 14.487 0.120 -5.865 1.00 92.44 98 ILE A C 1
ATOM 697 O O . ILE A 1 98 ? 15.693 0.170 -6.093 1.00 92.44 98 ILE A O 1
ATOM 701 N N . GLY A 1 99 ? 13.633 -0.510 -6.677 1.00 89.19 99 GLY A N 1
ATOM 702 C CA . GLY A 1 99 ? 14.057 -1.249 -7.866 1.00 89.19 99 GLY A CA 1
ATOM 703 C C . GLY A 1 99 ? 14.752 -0.373 -8.908 1.00 89.19 99 GLY A C 1
ATOM 704 O O . GLY A 1 99 ? 15.689 -0.809 -9.571 1.00 89.19 99 GLY A O 1
ATOM 705 N N . LEU A 1 100 ? 14.318 0.881 -9.045 1.00 89.06 100 LEU A N 1
ATOM 706 C CA . LEU A 1 100 ? 14.916 1.854 -9.962 1.00 89.06 100 LEU A CA 1
ATOM 707 C C . LEU A 1 100 ? 16.110 2.617 -9.357 1.00 89.06 100 LEU A C 1
ATOM 709 O O . LEU A 1 100 ? 16.688 3.459 -10.042 1.00 89.06 100 LEU A O 1
ATOM 713 N N . GLY A 1 101 ? 16.476 2.356 -8.097 1.00 88.19 101 GLY A N 1
ATOM 714 C CA . GLY A 1 101 ? 17.590 3.016 -7.407 1.00 88.19 101 GLY A CA 1
ATOM 715 C C . GLY A 1 101 ? 17.323 4.468 -6.984 1.00 88.19 101 GLY A C 1
ATOM 716 O O . GLY A 1 101 ? 18.258 5.218 -6.711 1.00 88.19 101 GLY A O 1
ATOM 717 N N . SER A 1 102 ? 16.060 4.896 -6.914 1.00 90.00 102 SER A N 1
ATOM 718 C CA . SER A 1 102 ? 15.655 6.271 -6.582 1.00 90.00 102 SER A CA 1
ATOM 719 C C . SER A 1 102 ? 15.577 6.518 -5.064 1.00 90.00 102 SER A C 1
ATOM 721 O O . SER A 1 102 ? 14.554 6.930 -4.516 1.00 90.00 102 SER A O 1
ATOM 723 N N . PHE A 1 103 ? 16.674 6.260 -4.349 1.00 88.38 103 PHE A N 1
ATOM 724 C CA . PHE A 1 103 ? 16.706 6.320 -2.880 1.00 88.38 103 PHE A CA 1
ATOM 725 C C . PHE A 1 103 ? 16.569 7.734 -2.306 1.00 88.38 103 PHE A C 1
ATOM 727 O O . PHE A 1 103 ? 16.010 7.906 -1.227 1.00 88.38 103 PHE A O 1
ATOM 734 N N . ALA A 1 104 ? 17.032 8.757 -3.026 1.00 84.25 104 ALA A N 1
ATOM 735 C CA . ALA A 1 104 ? 16.907 10.143 -2.576 1.00 84.25 104 ALA A CA 1
ATOM 736 C C . ALA A 1 104 ? 15.439 10.608 -2.546 1.00 84.25 104 ALA A C 1
ATOM 738 O O . ALA A 1 104 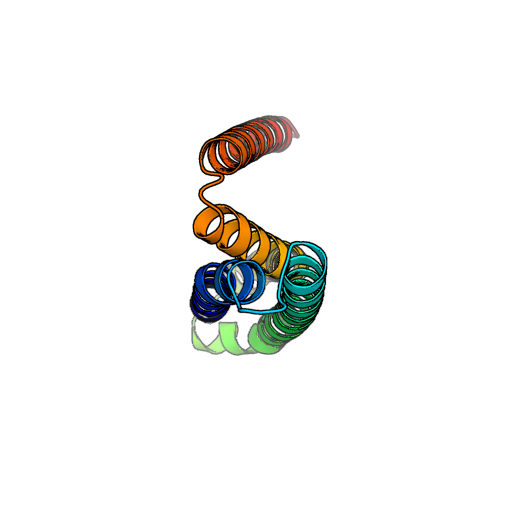? 15.005 11.217 -1.570 1.00 84.25 104 ALA A O 1
ATOM 739 N N . ALA A 1 105 ? 14.662 10.275 -3.584 1.00 84.62 105 ALA A N 1
ATOM 740 C CA . ALA A 1 105 ? 13.235 10.592 -3.646 1.00 84.62 105 ALA A CA 1
ATOM 741 C C . ALA A 1 105 ? 12.450 9.847 -2.555 1.00 84.62 105 ALA A C 1
ATOM 743 O O . ALA A 1 105 ? 11.597 10.436 -1.891 1.00 84.62 105 ALA A O 1
ATOM 744 N N . LEU A 1 106 ? 12.801 8.580 -2.316 1.00 87.56 106 LEU A N 1
ATOM 745 C CA . LEU A 1 106 ? 12.266 7.788 -1.211 1.00 87.56 106 LEU A CA 1
ATOM 746 C C . LEU A 1 106 ? 12.531 8.428 0.148 1.00 87.56 106 LEU A C 1
ATOM 748 O O . LEU A 1 106 ? 11.598 8.633 0.920 1.00 87.56 106 LEU A O 1
ATOM 752 N N . ALA A 1 107 ? 13.790 8.762 0.433 1.00 88.00 107 ALA A N 1
ATOM 753 C CA . ALA A 1 107 ? 14.181 9.360 1.701 1.00 88.00 107 ALA A CA 1
ATOM 754 C C . ALA A 1 107 ? 13.450 10.688 1.940 1.00 88.00 107 ALA A C 1
ATOM 756 O O . ALA A 1 107 ? 12.915 10.904 3.026 1.00 88.00 107 ALA A O 1
ATOM 757 N N . ALA A 1 108 ? 13.351 11.541 0.915 1.00 90.75 108 ALA A N 1
ATOM 758 C CA . ALA A 1 108 ? 12.582 12.779 0.992 1.00 90.75 108 ALA A CA 1
ATOM 759 C C . ALA A 1 108 ? 11.102 12.513 1.316 1.00 90.75 108 ALA A C 1
ATOM 761 O O . ALA A 1 108 ? 10.547 13.151 2.210 1.00 90.75 108 ALA A O 1
ATOM 762 N N . GLY A 1 109 ? 10.482 11.531 0.652 1.00 88.88 109 GLY A N 1
ATOM 763 C CA . GLY A 1 109 ? 9.109 11.113 0.938 1.00 88.88 109 GLY A CA 1
ATOM 764 C C . GLY A 1 109 ? 8.913 10.664 2.389 1.00 88.88 109 GLY A C 1
ATOM 765 O O . GLY A 1 109 ? 7.975 11.116 3.043 1.00 88.88 109 GLY A O 1
ATOM 766 N N . GLN A 1 110 ? 9.827 9.850 2.926 1.00 90.06 110 GLN A N 1
ATOM 767 C CA . GLN A 1 110 ? 9.765 9.381 4.318 1.00 90.06 110 GLN A CA 1
ATOM 768 C C . GLN A 1 110 ? 9.953 10.512 5.330 1.00 90.06 110 GLN A C 1
ATOM 770 O O . GLN A 1 110 ? 9.257 10.561 6.345 1.00 90.06 110 GLN A O 1
ATOM 775 N N . VAL A 1 111 ? 10.859 11.452 5.052 1.00 93.56 111 VAL A N 1
ATOM 776 C CA . VAL A 1 111 ? 11.064 12.634 5.899 1.00 93.56 111 VAL A CA 1
ATOM 777 C C . VAL A 1 111 ? 9.803 13.495 5.925 1.00 93.56 111 VAL A C 1
ATOM 779 O O . VAL A 1 111 ? 9.350 13.873 7.004 1.00 93.56 111 VAL A O 1
ATOM 782 N N . VAL A 1 112 ? 9.194 13.757 4.765 1.00 93.06 112 VAL A N 1
ATOM 783 C CA . VAL A 1 112 ? 7.944 14.526 4.669 1.00 93.06 112 VAL A CA 1
ATOM 784 C C . VAL A 1 112 ? 6.804 13.812 5.394 1.00 93.06 112 VAL A C 1
ATOM 786 O O . VAL A 1 112 ? 6.092 14.445 6.172 1.00 93.06 112 VAL A O 1
ATOM 789 N N . ALA A 1 113 ? 6.652 12.499 5.204 1.00 89.31 113 ALA A N 1
ATOM 790 C CA . ALA A 1 113 ? 5.632 11.707 5.888 1.00 89.31 113 ALA A CA 1
ATOM 791 C C . ALA A 1 113 ? 5.819 11.726 7.415 1.00 89.31 113 ALA A C 1
ATOM 793 O O . ALA A 1 113 ? 4.859 11.927 8.159 1.00 89.31 113 ALA A O 1
ATOM 794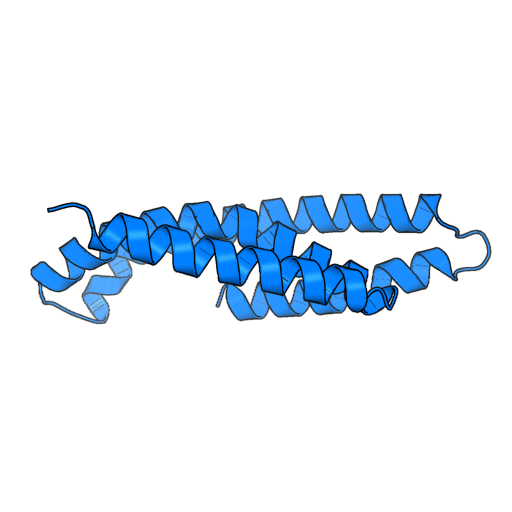 N N . THR A 1 114 ? 7.062 11.595 7.885 1.00 91.31 114 THR A N 1
ATOM 795 C CA . THR A 1 114 ? 7.398 11.661 9.313 1.00 91.31 114 THR A CA 1
ATOM 796 C C . THR A 1 114 ? 7.099 13.045 9.885 1.00 91.31 114 THR A C 1
ATOM 798 O O . THR A 1 114 ? 6.473 13.155 10.937 1.00 91.31 114 THR A O 1
ATOM 801 N N . ALA A 1 115 ? 7.483 14.114 9.185 1.00 93.19 115 ALA A N 1
ATOM 802 C CA . ALA A 1 115 ? 7.184 15.480 9.602 1.00 93.19 115 ALA A CA 1
ATOM 803 C C . ALA A 1 115 ? 5.669 15.736 9.667 1.00 93.19 115 ALA A C 1
ATOM 805 O O . ALA A 1 115 ? 5.182 16.295 10.649 1.00 93.19 115 ALA A O 1
ATOM 806 N N . ALA A 1 116 ? 4.913 15.275 8.666 1.00 91.06 116 ALA A N 1
ATOM 807 C CA . ALA A 1 116 ? 3.457 15.374 8.648 1.00 91.06 116 ALA A CA 1
ATOM 808 C C . ALA A 1 116 ? 2.813 14.613 9.817 1.00 91.06 116 ALA A C 1
ATOM 810 O O . ALA A 1 116 ? 1.909 15.144 10.459 1.00 91.06 116 ALA A O 1
ATOM 811 N N . LEU A 1 117 ? 3.308 13.414 10.146 1.00 89.88 117 LEU A N 1
ATOM 812 C CA . LEU A 1 117 ? 2.851 12.650 11.308 1.00 89.88 117 LEU A CA 1
ATOM 813 C C . LEU A 1 117 ? 3.118 13.403 12.618 1.00 89.88 117 LEU A C 1
ATOM 815 O O . LEU A 1 117 ? 2.220 13.521 13.448 1.00 89.88 117 LEU A O 1
ATOM 819 N N . LEU A 1 118 ? 4.325 13.945 12.799 1.00 92.38 118 LEU A N 1
ATOM 820 C CA . LEU A 1 118 ? 4.679 14.720 13.993 1.00 92.38 118 LEU A CA 1
ATOM 821 C C . LEU A 1 118 ? 3.812 15.978 14.141 1.00 92.38 118 LEU A C 1
ATOM 823 O O . LEU A 1 118 ? 3.389 16.308 15.251 1.00 92.38 118 LEU A O 1
ATOM 827 N N . LEU A 1 119 ? 3.515 16.662 13.033 1.00 92.00 119 LEU A N 1
ATOM 828 C CA . LEU A 1 119 ? 2.601 17.803 13.019 1.00 92.00 119 LEU A CA 1
ATOM 829 C C . LEU A 1 119 ? 1.175 17.377 13.379 1.00 92.00 119 LEU A C 1
ATOM 831 O O . LEU A 1 119 ? 0.573 17.977 14.267 1.00 92.00 119 LEU A O 1
ATOM 835 N N . ALA A 1 120 ? 0.652 16.324 12.748 1.00 87.50 120 ALA A N 1
ATOM 836 C CA . ALA A 1 120 ? -0.687 15.808 13.022 1.00 87.50 120 ALA A CA 1
ATOM 837 C C . ALA A 1 120 ? -0.850 15.389 14.490 1.00 87.50 120 ALA A C 1
ATOM 839 O O . ALA A 1 120 ? -1.863 15.711 15.107 1.00 87.50 120 ALA A O 1
ATOM 840 N N . LEU A 1 121 ? 0.166 14.741 15.070 1.00 86.75 121 LEU A N 1
ATOM 841 C CA . LEU A 1 121 ? 0.184 14.387 16.488 1.00 86.75 121 LEU A CA 1
ATOM 842 C C . LEU A 1 121 ? 0.158 15.626 17.380 1.00 86.75 121 LEU A C 1
ATOM 844 O O . LEU A 1 121 ? -0.663 15.678 18.290 1.00 86.75 121 LEU A O 1
ATOM 848 N N . ARG A 1 122 ? 0.986 16.642 17.093 1.00 89.88 122 ARG A N 1
ATOM 849 C CA . ARG A 1 122 ? 0.960 17.913 17.835 1.00 89.88 122 ARG A CA 1
ATOM 850 C C . ARG A 1 122 ? -0.426 18.550 17.823 1.00 89.88 122 ARG A C 1
ATOM 852 O O . ARG A 1 122 ? -0.912 18.931 18.885 1.00 89.88 122 ARG A O 1
ATOM 859 N N . PHE A 1 123 ? -1.067 18.624 16.655 1.00 85.19 123 PHE A N 1
ATOM 860 C CA . PHE A 1 123 ? -2.413 19.182 16.530 1.00 85.19 123 PHE A CA 1
ATOM 861 C C . PHE A 1 123 ? -3.464 18.350 17.276 1.00 85.19 123 PHE A C 1
ATOM 863 O O . PHE A 1 123 ? -4.286 18.914 17.996 1.00 85.19 123 PHE A O 1
ATOM 870 N N . ALA A 1 124 ? -3.404 17.020 17.177 1.00 78.75 124 ALA A N 1
ATOM 871 C CA . ALA A 1 124 ? -4.325 16.127 17.875 1.00 78.75 124 ALA A CA 1
ATOM 872 C C . ALA A 1 124 ? -4.190 16.218 19.405 1.00 78.75 124 ALA A C 1
ATOM 874 O O . ALA A 1 124 ? -5.196 16.201 20.101 1.00 78.75 124 ALA A O 1
ATOM 875 N N . THR A 1 125 ? -2.969 16.373 19.932 1.00 68.50 125 THR A N 1
ATOM 876 C CA . THR A 1 125 ? -2.729 16.574 21.375 1.00 68.50 125 THR A CA 1
ATOM 877 C C . THR A 1 125 ? -3.065 17.980 21.875 1.00 68.50 125 THR A C 1
ATOM 879 O O . THR A 1 125 ? -3.127 18.192 23.081 1.00 68.50 125 THR A O 1
ATOM 882 N N . SER A 1 126 ? -3.246 18.949 20.971 1.00 57.78 126 SER A N 1
ATOM 883 C CA . SER A 1 126 ? -3.588 20.340 21.308 1.00 57.78 126 SER A CA 1
ATOM 884 C C . SER A 1 126 ? -5.092 20.640 21.297 1.00 57.78 126 SER A C 1
ATOM 886 O O . SER A 1 126 ? -5.485 21.761 21.613 1.00 57.78 126 SER A O 1
ATOM 888 N N . LEU A 1 127 ? -5.928 19.664 20.930 1.00 44.28 127 LEU A N 1
ATOM 889 C CA . LEU A 1 127 ? -7.383 19.753 21.047 1.00 44.28 127 LEU A CA 1
ATOM 890 C C . LEU A 1 127 ? -7.804 19.275 22.454 1.00 44.28 127 LEU A C 1
ATOM 892 O O . LEU A 1 127 ? -7.312 18.228 22.877 1.00 44.28 127 LEU A O 1
ATOM 896 N N . PRO A 1 128 ? -8.639 20.047 23.179 1.00 46.78 128 PRO A N 1
ATOM 897 C CA . PRO A 1 128 ? -9.054 19.748 24.552 1.00 46.78 128 PRO A CA 1
ATOM 898 C C . PRO A 1 128 ? -9.910 18.482 24.676 1.00 46.78 128 PRO A C 1
ATOM 900 O O . PRO A 1 128 ? -10.632 18.145 23.708 1.00 46.78 128 PRO A O 1
#

Radius of gyration: 18.3 Å; chains: 1; bounding box: 34×35×55 Å

pLDDT: mean 86.37, std 8.16, range [44.28, 93.56]

Sequence (128 aa):
LGGVILFAISTVASIVVPSERSRKGGGDAAARAAANRLLAVGLLLGALLGGMQLAALPLLRVFTPIPEVLRAARLPTIIGSLLQLINGLTFIGEGIMIGLGSFAALAAGQVVATAALLLALRFATSLP